Protein AF-A0A1J3JMJ5-F1 (afdb_monomer_lite)

InterPro domains:
  IPR015683 Ionotropic glutamate receptor [PTHR18966] (6-82)

pLDDT: mean 75.59, std 15.06, range [40.88, 94.94]

Structure (mmCIF, N/CA/C/O backbone):
data_AF-A0A1J3JMJ5-F1
#
_entry.id   AF-A0A1J3JMJ5-F1
#
loop_
_atom_site.group_PDB
_atom_site.id
_atom_site.type_symbol
_atom_site.label_atom_id
_atom_site.label_alt_id
_atom_site.label_comp_id
_atom_site.label_asym_id
_atom_site.label_entity_id
_atom_site.label_seq_id
_atom_site.pdbx_PDB_ins_code
_atom_site.Cartn_x
_atom_site.Cartn_y
_atom_site.Cartn_z
_atom_site.occupancy
_atom_site.B_iso_or_equiv
_atom_site.auth_seq_id
_atom_site.auth_comp_id
_atom_site.auth_asym_id
_atom_site.auth_atom_id
_atom_site.pdbx_PDB_model_num
ATOM 1 N N . PHE A 1 1 ? -21.794 -3.718 -19.633 1.00 47.09 1 PHE A N 1
ATOM 2 C CA . PHE A 1 1 ? -21.740 -5.067 -19.035 1.00 47.09 1 PHE A CA 1
ATOM 3 C C . PHE A 1 1 ? -20.349 -5.727 -19.085 1.00 47.09 1 PHE A C 1
ATOM 5 O O . PHE A 1 1 ? -20.237 -6.868 -18.686 1.00 47.09 1 PHE A O 1
ATOM 12 N N . PHE A 1 2 ? -19.242 -5.053 -19.427 1.00 40.88 2 PHE A N 1
ATOM 13 C CA . PHE A 1 2 ? -17.915 -5.643 -19.176 1.00 40.88 2 PHE A CA 1
ATOM 14 C C . PHE A 1 2 ? -16.959 -4.608 -18.589 1.00 40.88 2 PHE A C 1
ATOM 16 O O . PHE A 1 2 ? -16.325 -3.844 -19.307 1.00 40.8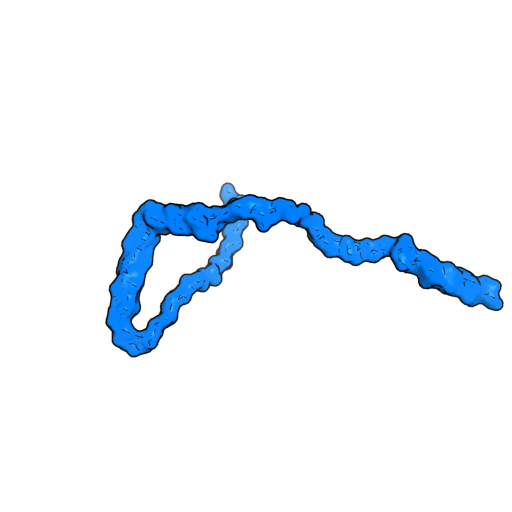8 2 PHE A O 1
ATOM 23 N N . LYS A 1 3 ? -16.880 -4.585 -17.255 1.00 41.84 3 LYS A N 1
ATOM 24 C CA . LYS A 1 3 ? -15.712 -4.084 -16.531 1.00 41.84 3 LYS A CA 1
ATOM 25 C C . LYS A 1 3 ? -14.952 -5.340 -16.131 1.00 41.84 3 LYS A C 1
ATOM 27 O O . LYS A 1 3 ? -15.442 -6.110 -15.312 1.00 41.84 3 LYS A O 1
ATOM 32 N N . THR A 1 4 ? -13.827 -5.608 -16.785 1.00 43.50 4 THR A N 1
ATOM 33 C CA . THR A 1 4 ? -12.950 -6.733 -16.451 1.00 43.50 4 THR A CA 1
ATOM 34 C C . THR A 1 4 ? -12.495 -6.569 -15.006 1.00 43.50 4 THR A C 1
ATOM 36 O O . THR A 1 4 ? -11.643 -5.732 -14.702 1.00 43.50 4 THR A O 1
ATOM 39 N N . ALA A 1 5 ? -13.126 -7.311 -14.100 1.00 48.72 5 ALA A N 1
ATOM 40 C CA . ALA A 1 5 ? -12.778 -7.316 -12.696 1.00 48.72 5 ALA A CA 1
ATOM 41 C C . ALA A 1 5 ? -11.444 -8.049 -12.546 1.00 48.72 5 ALA A C 1
ATOM 43 O O . ALA A 1 5 ? -11.377 -9.275 -12.531 1.00 48.72 5 ALA A O 1
ATOM 44 N N . SER A 1 6 ? -10.362 -7.279 -12.462 1.00 51.28 6 SER A N 1
ATOM 45 C CA . SER A 1 6 ? -9.148 -7.753 -11.812 1.00 51.28 6 SER A CA 1
ATOM 46 C C . SER A 1 6 ? -9.509 -7.964 -10.342 1.00 51.28 6 SER A C 1
ATOM 48 O O . SER A 1 6 ? -9.477 -7.023 -9.550 1.00 51.28 6 SER A O 1
ATOM 50 N N . PHE A 1 7 ? -9.962 -9.169 -9.989 1.00 56.16 7 PHE A N 1
ATOM 51 C CA . PHE A 1 7 ? -10.189 -9.563 -8.600 1.00 56.16 7 PHE A CA 1
ATOM 52 C C . PHE A 1 7 ? -8.828 -9.737 -7.934 1.00 56.16 7 PHE A C 1
ATOM 54 O O . PHE A 1 7 ? -8.315 -10.839 -7.756 1.00 56.16 7 PHE A O 1
ATOM 61 N N . LYS A 1 8 ? -8.194 -8.612 -7.616 1.00 48.34 8 LYS A N 1
ATOM 62 C CA . LYS A 1 8 ? -6.998 -8.591 -6.792 1.00 48.34 8 LYS A CA 1
ATOM 63 C C . LYS A 1 8 ? -7.464 -8.773 -5.348 1.00 48.34 8 LYS A C 1
ATOM 65 O O . LYS A 1 8 ? -7.664 -7.808 -4.628 1.00 48.34 8 LYS A O 1
ATOM 70 N N . THR A 1 9 ? -7.674 -10.021 -4.937 1.00 56.59 9 THR A N 1
ATOM 71 C CA . THR A 1 9 ? -8.095 -10.383 -3.568 1.00 56.59 9 THR A CA 1
ATOM 72 C C . THR A 1 9 ? -6.978 -10.178 -2.531 1.00 56.59 9 THR A C 1
ATOM 74 O O . THR A 1 9 ? -7.151 -10.468 -1.354 1.00 56.59 9 THR A O 1
ATOM 77 N N . ALA A 1 10 ? -5.808 -9.694 -2.955 1.00 66.75 10 ALA A N 1
ATOM 78 C CA . ALA A 1 10 ? -4.709 -9.354 -2.066 1.00 66.75 10 ALA A CA 1
ATOM 79 C C . ALA A 1 10 ? -4.917 -7.950 -1.478 1.00 66.75 10 ALA A C 1
ATOM 81 O O . ALA A 1 10 ? -4.996 -6.971 -2.223 1.00 66.75 10 ALA A O 1
ATOM 82 N N . GLY A 1 11 ? -4.965 -7.870 -0.149 1.00 70.94 11 GLY A N 1
ATOM 83 C CA . GLY A 1 11 ? -5.063 -6.632 0.624 1.00 70.94 11 GLY A CA 1
ATOM 84 C C . GLY A 1 11 ? -3.997 -6.563 1.717 1.00 70.94 11 GLY A C 1
ATOM 85 O O . GLY A 1 11 ? -3.316 -7.547 2.003 1.00 70.94 11 GLY A O 1
ATOM 86 N N . PHE A 1 12 ? -3.845 -5.387 2.320 1.00 80.81 12 PHE A N 1
ATOM 87 C CA . PHE A 1 12 ? -2.990 -5.188 3.489 1.00 80.81 12 PHE A CA 1
ATOM 88 C C . PHE A 1 12 ? -3.777 -5.476 4.773 1.00 80.81 12 PHE A C 1
ATOM 90 O O . PHE A 1 12 ? -4.989 -5.274 4.821 1.00 80.81 12 PHE A O 1
ATOM 97 N N . GLY A 1 13 ? -3.088 -5.942 5.814 1.00 83.31 13 GLY A N 1
ATOM 98 C CA . GLY A 1 13 ? -3.681 -6.229 7.118 1.00 83.31 13 GLY A CA 1
ATOM 99 C C . GLY A 1 13 ? -2.721 -5.901 8.257 1.00 83.31 13 GLY A C 1
ATOM 100 O O . GLY A 1 13 ? -1.514 -5.783 8.048 1.00 83.31 13 GLY A O 1
ATOM 101 N N . PHE A 1 14 ? -3.264 -5.759 9.463 1.00 85.94 14 PHE A N 1
ATOM 102 C CA . PHE A 1 14 ? -2.508 -5.461 10.679 1.00 85.94 14 PHE A CA 1
ATOM 103 C C . PHE A 1 14 ? -2.434 -6.710 11.561 1.00 85.94 14 PHE A C 1
ATOM 105 O O . PHE A 1 14 ? -3.444 -7.382 11.767 1.00 85.94 14 PHE A O 1
ATOM 112 N N . ALA A 1 15 ? -1.244 -7.029 12.074 1.00 89.75 15 ALA A N 1
ATOM 113 C CA . ALA A 1 15 ? -1.012 -8.203 12.910 1.00 89.75 15 ALA A CA 1
ATOM 114 C C . ALA A 1 15 ? -0.758 -7.793 14.365 1.00 89.75 15 ALA A C 1
ATOM 116 O O . ALA A 1 15 ? 0.069 -6.924 14.638 1.00 89.75 15 ALA A O 1
ATOM 117 N N . PHE A 1 16 ? -1.442 -8.461 15.293 1.00 89.56 16 PHE A N 1
ATOM 118 C CA . PHE A 1 16 ? -1.307 -8.248 16.732 1.00 89.56 16 PHE A CA 1
ATOM 119 C C . PHE A 1 16 ? -1.008 -9.574 17.448 1.00 89.56 16 PHE A C 1
ATOM 121 O O . PHE A 1 16 ? -1.435 -10.631 16.976 1.00 89.56 16 PHE A O 1
ATOM 128 N N . PRO A 1 17 ? -0.314 -9.549 18.602 1.00 90.31 17 PRO A N 1
ATOM 129 C CA . PRO A 1 17 ? -0.161 -10.724 19.457 1.00 90.31 17 PRO A CA 1
ATOM 130 C C . PRO A 1 17 ? -1.515 -11.283 19.911 1.00 90.31 17 PRO A C 1
ATOM 132 O O . PRO A 1 17 ? -2.482 -10.541 20.106 1.00 90.31 17 PRO A O 1
ATOM 135 N N . LYS A 1 18 ? -1.577 -12.600 20.137 1.00 85.25 18 LYS A N 1
ATOM 136 C CA . LYS A 1 18 ? -2.788 -13.262 20.637 1.00 85.25 18 LYS A CA 1
ATOM 137 C C . LYS A 1 18 ? -3.204 -12.655 21.985 1.00 85.25 18 LYS A C 1
ATOM 139 O O . LYS A 1 18 ? -2.365 -12.489 22.865 1.00 85.25 18 LYS A O 1
ATOM 144 N N . ASN A 1 19 ? -4.500 -12.367 22.137 1.00 86.38 19 ASN A N 1
ATOM 145 C CA . ASN A 1 19 ? -5.111 -11.706 23.303 1.00 86.38 19 ASN A CA 1
ATOM 146 C C . ASN A 1 19 ? -4.724 -10.229 23.497 1.00 86.38 19 ASN A C 1
ATOM 148 O O . ASN A 1 19 ? -4.894 -9.692 24.590 1.00 86.38 19 ASN A O 1
ATOM 152 N N . SER A 1 20 ? -4.224 -9.556 22.457 1.00 86.19 20 SER A N 1
ATOM 153 C CA . SER A 1 20 ? -3.965 -8.121 22.543 1.00 86.19 20 SER A CA 1
ATOM 154 C C . SER A 1 20 ? -5.280 -7.331 22.654 1.00 86.19 20 SER A C 1
ATOM 156 O O . SER A 1 20 ? -6.117 -7.445 21.747 1.00 86.19 20 SER A O 1
ATOM 158 N N . PRO A 1 21 ? -5.454 -6.491 23.696 1.00 85.50 21 PRO A N 1
ATOM 159 C CA . PRO A 1 21 ? -6.645 -5.652 23.855 1.00 85.50 21 PRO A CA 1
ATOM 160 C C . PRO A 1 21 ? -6.806 -4.652 22.699 1.00 85.50 21 PRO A C 1
ATOM 162 O O . PRO A 1 21 ? -7.919 -4.277 22.348 1.00 85.50 21 PRO A O 1
ATOM 165 N N . LEU A 1 22 ? -5.700 -4.305 22.034 1.00 87.06 22 LEU A N 1
ATOM 166 C CA . LEU A 1 22 ? -5.651 -3.362 20.917 1.00 87.06 22 LEU A CA 1
ATOM 167 C C . LEU A 1 22 ? -6.400 -3.857 19.676 1.00 87.06 22 LEU A C 1
ATOM 169 O O . LEU A 1 22 ? -6.864 -3.045 18.886 1.00 87.06 22 LEU A O 1
ATOM 173 N N . THR A 1 23 ? -6.544 -5.173 19.492 1.00 87.94 23 THR A N 1
ATOM 174 C CA . THR A 1 23 ? -7.159 -5.737 18.278 1.00 87.94 23 THR A CA 1
ATOM 175 C C . THR A 1 23 ? -8.598 -5.249 18.097 1.00 87.94 23 THR A C 1
ATOM 177 O O . THR A 1 23 ? -9.000 -4.900 16.987 1.00 87.94 23 THR A O 1
ATOM 180 N N . GLY A 1 24 ? -9.374 -5.214 19.187 1.00 86.44 24 GLY A N 1
ATOM 181 C CA . GLY A 1 24 ? -10.780 -4.807 19.162 1.00 86.44 24 GLY A CA 1
ATOM 182 C C . GLY A 1 24 ? -10.944 -3.317 18.886 1.00 86.44 24 GLY A C 1
ATOM 183 O O . GLY A 1 24 ? -11.706 -2.936 17.996 1.00 86.44 24 GLY A O 1
ATOM 184 N N . ASP A 1 25 ? -10.182 -2.489 19.598 1.00 90.50 25 ASP A N 1
ATOM 185 C CA . ASP A 1 25 ? -10.226 -1.034 19.447 1.00 90.50 25 ASP A CA 1
ATOM 186 C C . ASP A 1 25 ? -9.741 -0.603 18.061 1.00 90.50 25 ASP A C 1
ATOM 188 O O . ASP A 1 25 ? -10.392 0.196 17.389 1.00 90.50 25 ASP A O 1
ATOM 192 N N . PHE A 1 26 ? -8.650 -1.203 17.581 1.00 88.94 26 PHE A N 1
ATOM 193 C CA . PHE A 1 26 ? -8.082 -0.892 16.274 1.00 88.94 26 PHE A CA 1
ATOM 194 C C . PHE A 1 26 ? -9.002 -1.327 15.129 1.00 88.94 26 PHE A C 1
ATOM 196 O O . PHE A 1 26 ? -9.199 -0.576 14.176 1.00 88.94 26 PHE A O 1
ATOM 203 N N . SER A 1 27 ? -9.634 -2.500 15.237 1.00 88.38 27 SER A N 1
ATOM 204 C CA . SER A 1 27 ? -10.605 -2.958 14.231 1.00 88.38 27 SER A CA 1
ATOM 205 C C . SER A 1 27 ? -11.819 -2.030 14.156 1.00 88.38 27 SER A C 1
ATOM 207 O O . SER A 1 27 ? -12.278 -1.706 13.063 1.00 88.38 27 SER A O 1
ATOM 209 N N . ARG A 1 28 ? -12.322 -1.556 15.305 1.00 90.31 28 ARG A N 1
ATOM 210 C CA . ARG A 1 28 ? -13.432 -0.588 15.359 1.00 90.31 28 ARG A CA 1
ATOM 211 C C . ARG A 1 28 ? -13.041 0.766 14.784 1.00 90.31 28 ARG A C 1
ATOM 213 O O . ARG A 1 28 ? -13.817 1.342 14.029 1.00 90.31 28 ARG A O 1
ATOM 220 N N . ALA A 1 29 ? -11.840 1.246 15.095 1.00 89.00 29 ALA A N 1
ATOM 221 C CA . ALA A 1 29 ? -11.318 2.476 14.517 1.00 89.00 29 ALA A CA 1
ATOM 222 C C . ALA A 1 29 ? -11.230 2.376 12.986 1.00 89.00 29 ALA A C 1
ATOM 224 O O . ALA A 1 29 ? -11.744 3.251 12.300 1.00 89.00 29 ALA A O 1
ATOM 225 N N . ILE A 1 30 ? -10.679 1.282 12.441 1.00 86.62 30 ILE A N 1
ATOM 226 C CA . ILE A 1 30 ? -10.619 1.061 10.984 1.00 86.62 30 ILE A CA 1
ATOM 227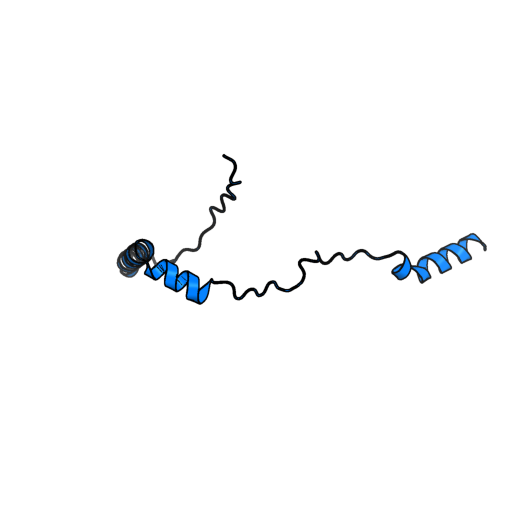 C C . ILE A 1 30 ? -12.018 1.037 10.361 1.00 86.62 30 ILE A C 1
ATOM 229 O O . ILE A 1 30 ? -12.222 1.633 9.305 1.00 86.62 30 ILE A O 1
ATOM 233 N N . LEU A 1 31 ? -12.984 0.366 10.992 1.00 86.75 31 LEU A N 1
ATOM 234 C CA . LEU A 1 31 ? -14.361 0.322 10.492 1.00 86.75 31 LEU A CA 1
ATOM 235 C C . LEU A 1 31 ? -14.989 1.719 10.434 1.00 86.75 31 LEU A C 1
ATOM 237 O O . LEU A 1 31 ? -15.573 2.070 9.412 1.00 86.75 31 LEU A O 1
ATOM 241 N N . ASN A 1 32 ? -14.813 2.523 11.484 1.00 87.25 32 ASN A N 1
ATOM 242 C CA . ASN A 1 32 ? -15.307 3.900 11.524 1.00 87.25 32 ASN A CA 1
ATOM 243 C C . ASN A 1 32 ? -14.636 4.772 10.455 1.00 87.25 32 ASN A C 1
ATOM 245 O O . ASN A 1 32 ? -15.317 5.537 9.778 1.00 87.25 32 ASN A O 1
ATOM 249 N N . LEU A 1 33 ? -13.323 4.614 10.264 1.00 84.50 33 LEU A N 1
ATOM 250 C CA . LEU A 1 33 ? -12.573 5.323 9.227 1.00 84.50 33 LEU A CA 1
ATOM 251 C C . LEU A 1 33 ? -13.052 4.941 7.820 1.00 84.50 33 LEU A C 1
ATOM 253 O O . LEU A 1 33 ? -13.208 5.814 6.977 1.00 84.50 33 LEU A O 1
ATOM 257 N N . THR A 1 34 ? -13.321 3.654 7.575 1.00 81.81 34 THR A N 1
ATOM 258 C CA . THR A 1 34 ? -13.727 3.135 6.254 1.00 81.81 34 THR A CA 1
ATOM 259 C C . THR A 1 34 ? -15.168 3.504 5.887 1.00 81.81 34 THR A C 1
ATOM 261 O O . THR A 1 34 ? -15.495 3.577 4.706 1.00 81.81 34 THR A O 1
ATOM 264 N N . GLN A 1 35 ? -16.043 3.711 6.876 1.00 83.25 35 GLN A N 1
ATOM 265 C CA . GLN A 1 35 ? -17.427 4.152 6.653 1.00 83.25 35 GLN A CA 1
ATOM 266 C C . GLN A 1 35 ? -17.567 5.674 6.498 1.00 83.25 35 GLN A C 1
ATOM 268 O O . GLN A 1 35 ? -18.630 6.132 6.086 1.00 83.25 35 GLN A O 1
ATOM 273 N N . GLY A 1 36 ? -16.532 6.444 6.842 1.00 80.31 36 GLY A N 1
ATOM 274 C CA . GLY A 1 36 ? -16.523 7.900 6.727 1.00 80.31 36 GLY A CA 1
ATOM 275 C C . GLY A 1 36 ? -15.712 8.416 5.537 1.00 80.31 36 GLY A C 1
ATOM 276 O O . GLY A 1 36 ? -14.964 7.683 4.892 1.00 80.31 36 GLY A O 1
ATOM 277 N N . ASP A 1 37 ? -15.802 9.726 5.305 1.00 81.31 37 ASP A N 1
ATOM 278 C CA . ASP A 1 37 ? -15.067 10.425 4.238 1.00 81.31 37 ASP A CA 1
ATOM 279 C C . ASP A 1 37 ? -13.555 10.536 4.530 1.00 81.31 37 ASP A C 1
ATOM 281 O O . ASP A 1 37 ? -12.750 10.874 3.660 1.00 81.31 37 ASP A O 1
ATOM 285 N N . GLU A 1 38 ? -13.132 10.228 5.762 1.00 83.44 38 GLU A N 1
ATOM 286 C CA . GLU A 1 38 ? -11.726 10.291 6.174 1.00 83.44 38 GLU A CA 1
ATOM 287 C C . GLU A 1 38 ? -10.842 9.304 5.408 1.00 83.44 38 GLU A C 1
ATOM 289 O O . GLU A 1 38 ? -9.690 9.626 5.105 1.00 83.44 38 GLU A O 1
ATOM 294 N N . MET A 1 39 ? -11.373 8.132 5.036 1.00 82.50 39 MET A N 1
ATOM 295 C CA . MET A 1 39 ? -10.626 7.162 4.233 1.00 82.50 39 MET A CA 1
ATOM 296 C C . MET A 1 39 ? -10.267 7.734 2.859 1.00 82.50 39 MET A C 1
ATOM 298 O O . MET A 1 39 ? -9.127 7.589 2.416 1.00 82.50 39 MET A O 1
ATOM 302 N N . GLU A 1 40 ? -11.198 8.446 2.219 1.00 81.44 40 GLU A N 1
ATOM 303 C CA . GLU A 1 40 ? -10.954 9.102 0.933 1.00 81.44 40 GLU A CA 1
ATOM 304 C C . GLU A 1 40 ? -9.901 10.209 1.068 1.00 81.44 40 GLU A C 1
ATOM 306 O O . GLU A 1 40 ? -9.039 10.361 0.201 1.00 81.44 40 GLU A O 1
ATOM 311 N N . ILE A 1 41 ? -9.916 10.964 2.169 1.00 85.31 41 ILE A N 1
ATOM 312 C CA . ILE A 1 41 ? -8.917 12.008 2.442 1.00 85.31 41 ILE A CA 1
ATOM 313 C C . ILE A 1 41 ? -7.523 11.393 2.618 1.00 85.31 41 ILE A C 1
ATOM 315 O O . ILE A 1 41 ? -6.547 11.900 2.057 1.00 85.31 41 ILE A O 1
ATOM 319 N N . ILE A 1 42 ? -7.412 10.301 3.378 1.00 84.31 42 ILE A N 1
ATOM 320 C CA . ILE A 1 42 ? -6.147 9.587 3.604 1.00 84.31 42 ILE A CA 1
ATOM 321 C C . ILE A 1 42 ? -5.637 8.989 2.290 1.00 84.31 42 ILE A C 1
ATOM 323 O O . ILE A 1 42 ? -4.456 9.151 1.962 1.00 84.31 42 ILE A O 1
ATOM 327 N N . GLU A 1 43 ? -6.518 8.361 1.508 1.00 80.81 43 GLU A N 1
ATOM 328 C CA . GLU A 1 43 ? -6.183 7.837 0.186 1.00 80.81 43 GLU A CA 1
ATOM 329 C C . GLU A 1 43 ? -5.693 8.959 -0.733 1.00 80.81 43 GLU A C 1
ATOM 331 O O . GLU A 1 43 ? -4.614 8.872 -1.323 1.00 80.81 43 GLU A O 1
ATOM 336 N N . ASN A 1 44 ? -6.414 10.075 -0.769 1.00 81.38 44 ASN A N 1
ATOM 337 C CA . ASN A 1 44 ? -6.055 11.210 -1.602 1.00 81.38 44 ASN A CA 1
ATOM 338 C C . ASN A 1 44 ? -4.770 11.925 -1.154 1.00 81.38 44 ASN A C 1
ATOM 340 O O . ASN A 1 44 ? -4.119 12.583 -1.963 1.00 81.38 44 ASN A O 1
ATOM 344 N N . LYS A 1 45 ? -4.392 11.836 0.121 1.00 84.50 45 LYS A N 1
ATOM 345 C CA . LYS A 1 45 ? -3.183 12.484 0.644 1.00 84.50 45 LYS A CA 1
ATOM 346 C C . LYS A 1 45 ? -1.924 11.650 0.419 1.00 84.50 45 LYS A C 1
ATOM 348 O O . LYS A 1 45 ? -0.871 12.214 0.135 1.00 84.50 45 LYS A O 1
ATOM 353 N N . TRP A 1 46 ? -2.026 10.330 0.562 1.00 79.62 46 TRP A N 1
ATOM 354 C CA . TRP A 1 46 ? -0.865 9.429 0.563 1.00 79.62 46 TRP A CA 1
ATOM 355 C C . TRP A 1 46 ? -0.764 8.547 -0.681 1.00 79.62 46 TRP A C 1
ATOM 357 O O . TRP A 1 46 ? 0.338 8.166 -1.072 1.00 79.62 46 TRP A O 1
ATOM 367 N N . PHE A 1 47 ? -1.895 8.230 -1.311 1.00 74.62 47 PHE A N 1
ATOM 368 C CA . PHE A 1 47 ? -1.977 7.335 -2.467 1.00 74.62 47 PHE A CA 1
ATOM 369 C C . PHE A 1 47 ? -2.410 8.036 -3.753 1.00 74.62 47 PHE A C 1
ATOM 371 O O . PHE A 1 47 ? -2.273 7.446 -4.831 1.00 74.62 47 PHE A O 1
ATOM 378 N N 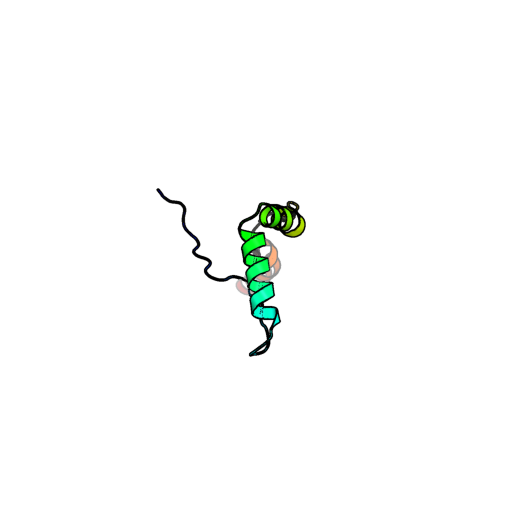. LYS A 1 48 ? -2.872 9.295 -3.691 1.00 68.81 48 LYS A N 1
ATOM 379 C CA . LYS A 1 48 ? -3.057 10.108 -4.894 1.00 68.81 48 LYS A CA 1
ATOM 380 C C . LYS A 1 48 ? -1.705 10.290 -5.536 1.00 68.81 48 LYS A C 1
ATOM 382 O O . LYS A 1 48 ? -0.851 11.059 -5.107 1.00 68.81 48 LYS A O 1
ATOM 387 N N . LYS A 1 49 ? -1.540 9.504 -6.584 1.00 62.03 49 LYS A N 1
ATOM 388 C CA . LYS A 1 49 ? -0.434 9.531 -7.506 1.00 62.03 49 LYS A CA 1
ATOM 389 C C . LYS A 1 49 ? -0.325 10.965 -8.030 1.00 62.03 49 LYS A C 1
ATOM 391 O O . LYS A 1 49 ? -0.979 11.325 -9.006 1.00 62.03 49 LYS A O 1
ATOM 396 N N . GLU A 1 50 ? 0.544 11.771 -7.415 1.00 59.25 50 GLU A N 1
ATOM 397 C CA . GLU A 1 50 ?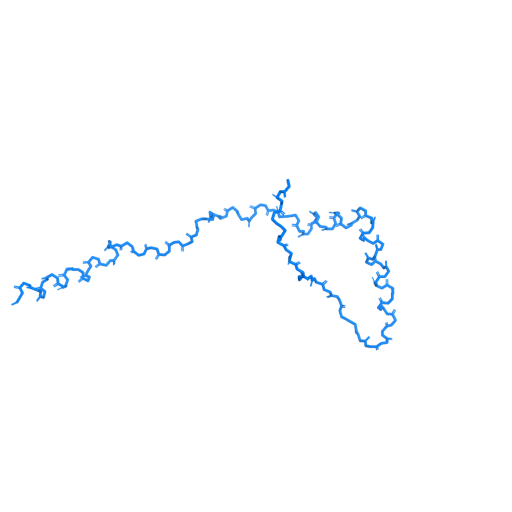 1.462 12.610 -8.185 1.00 59.25 50 GLU A CA 1
ATOM 398 C C . GLU A 1 50 ? 1.784 11.790 -9.428 1.00 59.25 50 GLU A C 1
ATOM 400 O O . GLU A 1 50 ? 2.185 10.629 -9.318 1.00 59.25 50 GLU A O 1
ATOM 405 N N . SER A 1 51 ? 1.442 12.319 -10.595 1.00 59.34 51 SER A N 1
ATOM 406 C CA . SER A 1 51 ? 1.442 11.638 -11.893 1.00 59.34 51 SER A CA 1
ATOM 407 C C . SER A 1 51 ? 2.829 11.135 -12.360 1.00 59.34 51 SER A C 1
ATOM 409 O O . SER A 1 51 ? 3.127 11.087 -13.548 1.00 59.34 51 SER A O 1
ATOM 411 N N . GLY A 1 52 ? 3.696 10.713 -11.444 1.00 59.84 52 GLY A N 1
ATOM 412 C CA . GLY A 1 52 ? 5.013 10.123 -11.607 1.00 59.84 52 GLY A CA 1
ATOM 413 C C . GLY A 1 52 ? 4.971 8.652 -12.010 1.00 59.84 52 GLY A C 1
ATOM 414 O O . GLY A 1 52 ? 5.639 7.805 -11.435 1.00 59.84 52 GLY A O 1
ATOM 415 N N . CYS A 1 53 ? 4.213 8.340 -13.052 1.00 56.47 53 CYS A N 1
ATOM 416 C CA . CYS A 1 53 ? 4.803 7.548 -14.128 1.00 56.47 53 CYS A CA 1
ATOM 417 C C . CYS A 1 53 ? 4.617 8.332 -15.421 1.00 56.47 53 CYS A C 1
ATOM 419 O O . CYS A 1 53 ? 4.018 7.868 -16.381 1.00 56.47 53 CYS A O 1
ATOM 421 N N . ARG A 1 54 ? 5.157 9.553 -15.427 1.00 54.88 54 ARG A N 1
ATOM 422 C CA . ARG A 1 54 ? 5.545 10.256 -16.649 1.00 54.88 54 ARG A CA 1
ATOM 423 C C . ARG A 1 54 ? 6.975 9.857 -17.044 1.00 54.88 54 ARG A C 1
ATOM 425 O O . ARG A 1 54 ? 7.755 10.668 -17.513 1.00 54.88 54 ARG A O 1
ATOM 432 N N . GLY A 1 55 ? 7.344 8.602 -16.810 1.00 57.53 55 GLY A N 1
ATOM 433 C CA . GLY A 1 55 ? 8.362 7.955 -17.623 1.00 57.53 55 GLY A CA 1
ATOM 434 C C . GLY A 1 55 ? 7.607 7.335 -18.787 1.00 57.53 55 GLY A C 1
ATOM 435 O O . GLY A 1 55 ? 6.539 6.766 -18.536 1.00 57.53 55 GLY A O 1
ATOM 436 N N . PRO A 1 56 ? 8.067 7.465 -20.039 1.00 53.88 56 PRO A N 1
ATOM 437 C CA . PRO A 1 56 ? 7.402 6.780 -21.126 1.00 53.88 56 PRO A CA 1
ATOM 438 C C . PRO A 1 56 ? 7.252 5.310 -20.720 1.00 53.88 56 PRO A C 1
ATOM 440 O O . PRO A 1 56 ? 8.240 4.631 -20.445 1.00 53.88 56 PRO A O 1
ATOM 443 N N . MET A 1 57 ? 6.019 4.796 -20.724 1.00 52.88 57 MET A N 1
ATOM 444 C CA . MET A 1 57 ? 5.755 3.361 -20.866 1.00 52.88 57 MET A CA 1
ATOM 445 C C . MET A 1 57 ? 6.213 2.894 -22.261 1.00 52.88 57 MET A C 1
ATOM 447 O O . MET A 1 57 ? 5.568 2.087 -22.921 1.00 52.88 57 MET A O 1
ATOM 451 N N . THR A 1 58 ? 7.349 3.394 -22.747 1.00 54.09 58 THR A N 1
ATOM 452 C CA . THR A 1 58 ? 8.210 2.628 -23.616 1.00 54.09 58 THR A CA 1
ATOM 453 C C . THR A 1 58 ? 8.617 1.448 -22.763 1.00 54.09 58 THR A C 1
ATOM 455 O O . THR A 1 58 ? 9.573 1.533 -21.992 1.00 54.09 58 THR A O 1
ATOM 458 N N . ALA A 1 59 ? 7.834 0.368 -22.860 1.00 56.66 59 ALA A N 1
ATOM 459 C CA . ALA A 1 59 ? 8.320 -0.983 -22.656 1.00 56.66 59 ALA A CA 1
ATOM 460 C C . ALA A 1 59 ? 9.778 -0.952 -23.082 1.00 56.66 59 ALA A C 1
ATOM 462 O O . ALA A 1 59 ? 10.041 -0.604 -24.240 1.00 56.66 59 ALA A O 1
ATOM 463 N N . LEU A 1 60 ? 10.683 -1.118 -22.117 1.00 58.03 60 LEU A N 1
ATOM 464 C CA . LEU A 1 60 ? 12.106 -0.928 -22.310 1.00 58.03 60 LEU A CA 1
ATOM 465 C C . LEU A 1 60 ? 12.526 -2.027 -23.278 1.00 58.03 60 LEU A C 1
ATOM 467 O O . LEU A 1 60 ? 12.791 -3.170 -22.923 1.00 58.03 60 LEU A O 1
ATOM 471 N N . SER A 1 61 ? 12.356 -1.707 -24.552 1.00 60.06 61 SER A N 1
ATOM 472 C CA . SER A 1 61 ? 12.385 -2.646 -25.643 1.00 60.06 61 SER A CA 1
ATOM 473 C C . SER A 1 61 ? 13.855 -2.744 -25.940 1.00 60.06 61 SER A C 1
ATOM 475 O O . SER A 1 61 ? 14.371 -1.987 -26.758 1.00 60.06 61 SER A O 1
ATOM 477 N N . TYR A 1 62 ? 14.533 -3.644 -25.230 1.00 62.94 62 TYR A N 1
ATOM 478 C CA . TYR A 1 62 ? 15.914 -4.053 -25.473 1.00 62.94 62 TYR A CA 1
ATOM 479 C C . TYR A 1 62 ? 16.032 -4.773 -26.831 1.00 62.94 62 TYR A C 1
ATOM 481 O O . TYR A 1 62 ? 16.609 -5.852 -26.948 1.00 62.94 62 TYR A O 1
ATOM 489 N N . ARG A 1 63 ? 15.435 -4.209 -27.886 1.00 66.75 63 ARG A N 1
ATOM 490 C CA . ARG A 1 63 ? 15.553 -4.689 -29.255 1.00 66.75 63 ARG A CA 1
ATOM 491 C C . ARG A 1 63 ? 16.958 -4.331 -29.701 1.00 66.75 63 ARG A C 1
ATOM 493 O O . ARG A 1 63 ? 17.220 -3.212 -30.137 1.00 66.75 63 ARG A O 1
ATOM 500 N N . LEU A 1 64 ? 17.868 -5.285 -29.559 1.00 70.50 64 LEU A N 1
ATOM 501 C CA . LEU A 1 64 ? 19.189 -5.193 -30.152 1.00 70.50 64 LEU A CA 1
ATOM 502 C C . LEU A 1 64 ? 19.014 -5.132 -31.675 1.00 70.50 64 LEU A C 1
ATOM 504 O O . LEU A 1 64 ? 18.665 -6.114 -32.325 1.00 70.50 64 LEU A O 1
ATOM 508 N N . SER A 1 65 ? 19.185 -3.938 -32.238 1.00 72.19 65 SER A N 1
ATOM 509 C CA . SER A 1 65 ? 19.172 -3.736 -33.685 1.00 72.19 65 SER A CA 1
ATOM 510 C C . SER A 1 65 ? 20.386 -4.426 -34.309 1.00 72.19 65 SER A C 1
ATOM 512 O O . SER A 1 65 ? 21.466 -4.426 -33.717 1.00 72.19 65 SER A O 1
ATOM 514 N N . LEU A 1 66 ? 20.248 -4.936 -35.538 1.00 72.00 66 LEU A N 1
ATOM 515 C CA . LEU A 1 66 ? 21.352 -5.512 -36.324 1.00 72.00 66 LEU A CA 1
ATOM 516 C C . LEU A 1 66 ? 22.557 -4.560 -36.423 1.00 72.00 66 LEU A C 1
ATOM 518 O O . LEU A 1 66 ? 23.701 -5.002 -36.514 1.00 72.00 66 LEU A O 1
ATOM 522 N N . ARG A 1 67 ? 22.316 -3.246 -36.309 1.00 76.50 67 ARG A N 1
ATOM 523 C CA . ARG A 1 67 ? 23.362 -2.218 -36.241 1.00 76.50 67 ARG A CA 1
ATOM 524 C C . ARG A 1 67 ? 24.327 -2.417 -35.064 1.00 76.50 67 ARG A C 1
ATOM 526 O O . ARG A 1 67 ? 25.511 -2.134 -35.214 1.00 76.50 67 ARG A O 1
ATOM 533 N N . SER A 1 68 ? 23.846 -2.934 -33.932 1.00 81.25 68 SER A N 1
ATOM 534 C CA . SER A 1 68 ? 24.659 -3.233 -32.745 1.00 81.25 68 SER A CA 1
ATOM 535 C C . SER A 1 68 ? 25.563 -4.457 -32.932 1.00 81.25 68 SER A C 1
ATOM 537 O O . SER A 1 68 ? 26.560 -4.587 -32.232 1.00 81.25 68 SER A O 1
ATOM 539 N N . PHE A 1 69 ? 25.255 -5.327 -33.899 1.00 86.19 69 PHE A N 1
ATOM 540 C CA . PHE A 1 69 ? 26.021 -6.541 -34.206 1.00 86.19 69 PHE A CA 1
ATOM 541 C C . PHE A 1 69 ? 26.859 -6.420 -35.483 1.00 86.19 69 PHE A C 1
ATOM 543 O O . PHE A 1 69 ? 27.351 -7.419 -36.002 1.00 86.19 69 PHE A O 1
ATOM 550 N N . ARG A 1 70 ? 27.063 -5.202 -36.000 1.00 86.00 70 ARG A N 1
ATOM 551 C CA . ARG A 1 70 ? 27.771 -4.973 -37.269 1.00 86.00 70 ARG A CA 1
ATOM 552 C C . ARG A 1 70 ? 29.164 -5.615 -37.307 1.00 86.00 70 ARG A C 1
ATOM 554 O O . ARG A 1 70 ? 29.543 -6.149 -38.340 1.00 86.00 70 ARG A O 1
ATOM 561 N N . GLY A 1 71 ? 29.896 -5.605 -36.1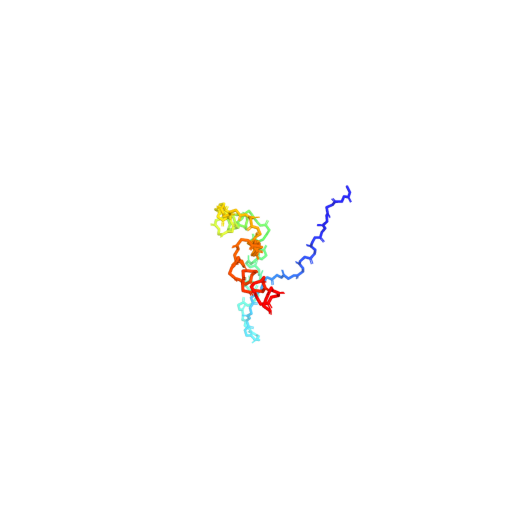90 1.00 90.12 71 GLY A N 1
ATOM 562 C CA . GLY A 1 71 ? 31.207 -6.257 -36.090 1.00 90.12 71 GLY A CA 1
ATOM 563 C C . GLY A 1 71 ? 31.143 -7.777 -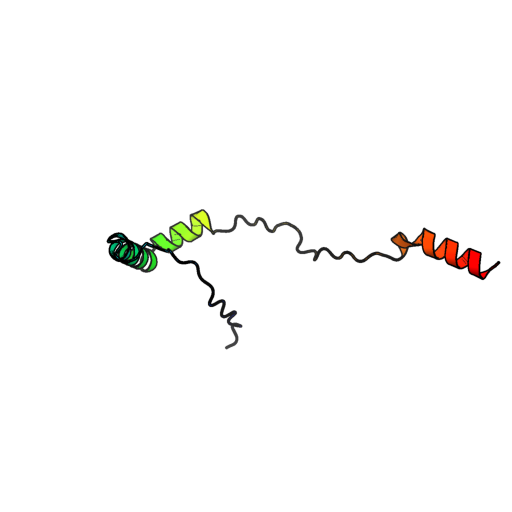36.277 1.00 90.12 71 GLY A C 1
ATOM 564 O O . GLY A 1 71 ? 31.945 -8.330 -37.021 1.00 90.12 71 GLY A O 1
ATOM 565 N N . LEU A 1 72 ? 30.144 -8.438 -35.683 1.00 91.25 72 LEU A N 1
ATOM 566 C CA . LEU A 1 72 ? 29.951 -9.886 -35.811 1.00 91.25 72 LEU A CA 1
ATOM 567 C C . LEU A 1 72 ? 29.665 -10.287 -37.264 1.00 91.25 72 LEU A C 1
ATOM 569 O O . LEU A 1 72 ? 30.254 -11.240 -37.767 1.00 91.25 72 LEU A O 1
ATOM 573 N N . PHE A 1 73 ? 28.818 -9.521 -37.958 1.00 89.31 73 PHE A N 1
ATOM 574 C CA . PHE A 1 73 ? 28.517 -9.756 -39.373 1.00 89.31 73 PHE A CA 1
ATOM 575 C C . PHE A 1 73 ? 29.731 -9.538 -40.285 1.00 89.31 73 PHE A C 1
ATOM 577 O O . PHE A 1 73 ? 29.905 -10.286 -41.243 1.00 89.31 73 PHE A O 1
ATOM 584 N N . LEU A 1 74 ? 30.587 -8.552 -39.988 1.00 91.31 74 LEU A N 1
ATOM 585 C CA . LEU A 1 74 ? 31.820 -8.324 -40.751 1.00 91.31 74 LEU A CA 1
ATOM 586 C C . LEU A 1 74 ? 32.799 -9.494 -40.607 1.00 91.31 74 LEU A C 1
ATOM 588 O O . LEU A 1 74 ? 33.332 -9.962 -41.610 1.00 91.31 74 LEU A O 1
ATOM 592 N N . ILE A 1 75 ? 32.997 -9.993 -39.383 1.00 93.44 75 ILE A N 1
ATOM 593 C CA . ILE A 1 75 ? 33.887 -11.133 -39.121 1.00 93.44 75 ILE A CA 1
ATOM 594 C C . ILE A 1 75 ? 33.361 -12.394 -39.814 1.00 93.44 75 ILE A C 1
ATOM 596 O O . ILE A 1 75 ? 34.114 -13.063 -40.517 1.00 93.44 75 ILE A O 1
ATOM 600 N N . ALA A 1 76 ? 32.066 -12.692 -39.663 1.00 93.75 76 ALA A N 1
ATOM 601 C CA . ALA A 1 76 ? 31.439 -13.851 -40.298 1.00 93.75 76 ALA A CA 1
ATOM 602 C C . ALA A 1 76 ? 31.518 -13.789 -41.834 1.00 93.75 76 ALA A C 1
ATOM 604 O O . ALA A 1 76 ? 31.773 -14.804 -42.480 1.00 93.75 76 ALA A O 1
ATOM 605 N N . GLY A 1 77 ? 31.347 -12.596 -42.414 1.00 92.56 77 GLY A N 1
ATOM 606 C CA . GLY A 1 77 ? 31.520 -12.368 -43.846 1.00 92.56 77 GLY A CA 1
ATOM 607 C C . GLY A 1 77 ? 32.944 -12.673 -44.305 1.00 92.56 77 GLY A C 1
ATOM 608 O O . GLY A 1 77 ? 33.123 -13.497 -45.192 1.00 92.56 77 GLY A O 1
ATOM 609 N N . ILE A 1 78 ? 33.957 -12.076 -43.667 1.00 94.94 78 ILE A N 1
ATOM 610 C CA . ILE A 1 78 ? 35.371 -12.302 -44.022 1.00 94.94 78 ILE A CA 1
ATOM 611 C C . ILE A 1 78 ? 35.736 -13.788 -43.915 1.00 94.94 78 ILE A C 1
ATOM 613 O O . ILE A 1 78 ? 36.347 -14.324 -44.832 1.00 94.94 78 ILE A O 1
ATOM 617 N N . ALA A 1 79 ? 35.318 -14.462 -42.842 1.00 93.56 79 ALA A N 1
ATOM 618 C CA . ALA A 1 79 ? 35.584 -15.886 -42.643 1.00 93.56 79 ALA A CA 1
ATOM 619 C C . ALA A 1 79 ? 34.911 -16.793 -43.687 1.00 93.56 79 ALA A C 1
ATOM 621 O O . ALA A 1 79 ? 35.384 -17.898 -43.907 1.00 93.56 79 ALA A O 1
ATOM 622 N N . SER A 1 80 ? 33.816 -16.346 -44.313 1.00 90.38 80 SER A N 1
ATOM 623 C CA . SER A 1 80 ? 33.127 -17.103 -45.370 1.00 90.38 80 SER A CA 1
ATOM 624 C C . SER A 1 80 ? 33.747 -16.899 -46.759 1.00 90.38 80 SER A C 1
ATOM 626 O O . SER A 1 80 ? 33.469 -17.679 -47.664 1.00 90.38 80 SER A O 1
ATOM 628 N N . PHE A 1 81 ? 34.521 -15.825 -46.949 1.00 83.25 81 PHE A N 1
ATOM 629 C CA . PHE A 1 81 ? 35.227 -15.520 -48.200 1.00 83.25 81 PHE A CA 1
ATOM 630 C C . PHE A 1 81 ? 36.674 -16.039 -48.225 1.00 83.25 81 PHE A C 1
ATOM 632 O O . PHE A 1 81 ? 37.291 -16.018 -49.291 1.00 83.25 81 PHE A O 1
ATOM 639 N N . LEU A 1 82 ? 37.209 -16.450 -47.072 1.00 73.25 82 LEU A N 1
ATOM 640 C CA . LEU A 1 82 ? 38.504 -17.118 -46.930 1.00 73.25 82 LEU A CA 1
ATOM 641 C C . LEU A 1 82 ? 38.359 -18.623 -47.197 1.00 73.25 82 LEU A C 1
ATOM 643 O O . LEU A 1 82 ? 39.283 -19.188 -47.819 1.00 73.25 82 LEU A O 1
#

Organism: Noccaea caerulescens (NCBI:txid107243)

Sequence (82 aa):
FFKTASFKTAGFGFAFPKNSPLTGDFSRAILNLTQGDEMEIIENKWFKKESGCRGPMTALSYRLSLRSFRGLFLIAGIASFL

Foldseek 3Di:
DDDPDPPPVDDDDDDDPPPDPVVVVVVVVVVVCVVDCNVVVVCCVPVVDPVPVPPPPPPVPPPPDVVNCVVVVVVVVVVVVD

Secondary structure (DSSP, 8-state):
-----------------TT-THHHHHHHHHHHHHHSTHHHHHHHHHTS--S---S----------GGGGHHHHHHHHHHHH-

Radius of gyration: 27.91 Å; chains: 1; bounding box: 60×30×72 Å